Protein AF-A0AAV3QLM7-F1 (afdb_monomer_lite)

Radius of gyration: 19.59 Å; chains: 1; bounding box: 49×40×54 Å

Structure (mmCIF, N/CA/C/O backbone):
data_AF-A0AAV3QLM7-F1
#
_entry.id   AF-A0AAV3QLM7-F1
#
loop_
_atom_site.group_PDB
_atom_site.id
_atom_site.type_symbol
_atom_site.label_atom_id
_atom_site.label_alt_id
_atom_site.label_comp_id
_atom_site.label_asym_id
_atom_site.label_entity_id
_atom_site.label_seq_id
_atom_site.pdbx_PDB_ins_code
_atom_site.Cartn_x
_atom_site.Cartn_y
_atom_site.Cartn_z
_atom_site.occupancy
_atom_site.B_iso_or_equiv
_atom_site.auth_seq_id
_atom_site.auth_comp_id
_atom_site.auth_asym_id
_atom_site.auth_atom_id
_atom_site.pdbx_PDB_model_num
ATOM 1 N N . MET A 1 1 ? -9.668 -1.069 -33.429 1.00 39.56 1 MET A N 1
ATOM 2 C CA . MET A 1 1 ? -8.634 -1.246 -32.386 1.00 39.56 1 MET A CA 1
ATOM 3 C C . MET A 1 1 ? -7.397 -1.783 -33.083 1.00 39.56 1 MET A C 1
ATOM 5 O O . MET A 1 1 ? -7.522 -2.794 -33.752 1.00 39.56 1 MET A O 1
ATOM 9 N N . LYS A 1 2 ? -6.278 -1.048 -33.075 1.00 40.19 2 LYS A N 1
ATOM 10 C CA . LYS A 1 2 ? -5.030 -1.487 -33.723 1.00 40.19 2 LYS A CA 1
ATOM 11 C C . LYS A 1 2 ? -4.307 -2.444 -32.776 1.00 40.19 2 LYS A C 1
ATOM 13 O O . LYS A 1 2 ? -4.057 -2.055 -31.639 1.00 40.19 2 LYS A O 1
ATOM 18 N N . ASP A 1 3 ? -3.976 -3.642 -33.250 1.00 39.59 3 ASP A N 1
ATOM 19 C CA . ASP A 1 3 ? -3.049 -4.547 -32.570 1.00 39.59 3 ASP A CA 1
ATOM 20 C C . ASP A 1 3 ? -1.712 -3.828 -32.363 1.00 39.59 3 ASP A C 1
ATOM 22 O O . ASP A 1 3 ? -1.008 -3.498 -33.317 1.00 39.59 3 ASP A O 1
ATOM 26 N N . LEU A 1 4 ? -1.386 -3.535 -31.106 1.00 49.97 4 LEU A N 1
ATOM 27 C CA . LEU A 1 4 ? -0.177 -2.806 -30.707 1.00 49.97 4 LEU A CA 1
ATOM 28 C C . LEU A 1 4 ? 1.059 -3.714 -30.578 1.00 49.97 4 LEU A C 1
ATOM 30 O O . LEU A 1 4 ? 2.107 -3.259 -30.124 1.00 49.97 4 LEU A O 1
ATOM 34 N N . GLY A 1 5 ? 0.966 -4.976 -31.011 1.00 61.00 5 GLY A N 1
ATOM 35 C CA . GLY A 1 5 ? 2.045 -5.955 -30.881 1.00 61.00 5 GLY A CA 1
ATOM 36 C C . GLY A 1 5 ? 2.430 -6.219 -29.419 1.00 61.00 5 GLY A C 1
ATOM 37 O O . GLY A 1 5 ? 1.715 -5.845 -28.489 1.00 61.00 5 GLY A O 1
ATOM 38 N N . CYS A 1 6 ? 3.570 -6.878 -29.195 1.00 56.59 6 CYS A N 1
ATOM 39 C CA . CYS A 1 6 ? 4.081 -7.101 -27.841 1.00 56.59 6 CYS A CA 1
ATOM 40 C C . CYS A 1 6 ? 4.426 -5.769 -27.155 1.00 56.59 6 CYS A C 1
ATOM 42 O O . CYS A 1 6 ? 5.280 -5.011 -27.626 1.00 56.59 6 CYS A O 1
ATOM 44 N N . LEU A 1 7 ? 3.792 -5.518 -26.004 1.00 57.75 7 LEU A N 1
ATOM 45 C CA . LEU A 1 7 ? 4.010 -4.334 -25.174 1.00 57.75 7 LEU A CA 1
ATOM 46 C C . LEU A 1 7 ? 5.503 -4.190 -24.843 1.00 57.75 7 LEU A C 1
ATOM 48 O O . LEU A 1 7 ? 6.067 -5.000 -24.107 1.00 57.75 7 LEU A O 1
ATOM 52 N N . SER A 1 8 ? 6.130 -3.169 -25.430 1.00 60.34 8 SER A N 1
ATOM 53 C CA . SER A 1 8 ? 7.575 -2.910 -25.326 1.00 60.34 8 SER A CA 1
ATOM 54 C C . SER A 1 8 ? 7.895 -1.702 -24.431 1.00 60.34 8 SER A C 1
ATOM 56 O O . SER A 1 8 ? 9.002 -1.586 -23.904 1.00 60.34 8 SER A O 1
ATOM 58 N N . TYR A 1 9 ? 6.926 -0.798 -24.249 1.00 67.25 9 TYR A N 1
ATOM 59 C CA . TYR A 1 9 ? 7.065 0.445 -23.490 1.00 67.25 9 TYR A CA 1
ATOM 60 C C . TYR A 1 9 ? 5.751 0.789 -22.778 1.00 67.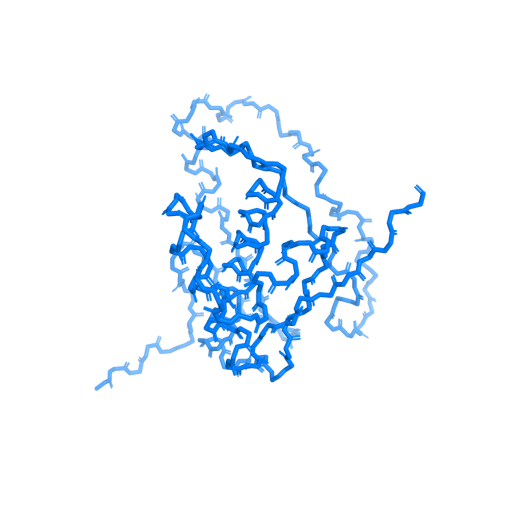25 9 TYR A C 1
ATOM 62 O O . TYR A 1 9 ? 4.707 0.843 -23.424 1.00 67.25 9 TYR A O 1
ATOM 70 N N . PHE A 1 10 ? 5.811 1.065 -21.472 1.00 63.75 10 PHE A N 1
ATOM 71 C CA . PHE A 1 10 ? 4.670 1.547 -20.687 1.00 63.75 10 PHE A CA 1
ATOM 72 C C . PHE A 1 10 ? 5.132 2.535 -19.610 1.00 63.75 10 PHE A C 1
ATOM 74 O O . PHE A 1 10 ? 5.967 2.180 -18.785 1.00 63.75 10 PHE A O 1
ATOM 81 N N . LEU A 1 11 ? 4.619 3.773 -19.614 1.00 65.12 11 LEU A N 1
ATOM 82 C CA . LEU A 1 11 ? 4.966 4.819 -18.628 1.00 65.12 11 LEU A CA 1
ATOM 83 C C . LEU A 1 11 ? 6.489 4.983 -18.402 1.00 65.12 11 LEU A C 1
ATOM 85 O O . LEU A 1 11 ? 6.963 4.966 -17.267 1.00 65.12 11 LEU A O 1
ATOM 89 N N . ASP A 1 12 ? 7.269 5.071 -19.485 1.00 65.69 12 ASP A N 1
ATOM 90 C CA . ASP A 1 12 ? 8.747 5.129 -19.470 1.00 65.69 12 ASP A CA 1
ATOM 91 C C . ASP A 1 12 ? 9.465 3.897 -18.872 1.00 65.69 12 ASP A C 1
ATOM 93 O O . ASP A 1 12 ? 10.691 3.893 -18.705 1.00 65.69 12 ASP A O 1
ATOM 97 N N . ILE A 1 13 ? 8.728 2.816 -18.607 1.00 73.50 13 ILE A N 1
ATOM 98 C CA . ILE A 1 13 ? 9.256 1.489 -18.289 1.00 73.50 13 ILE A CA 1
ATOM 99 C C . ILE A 1 13 ? 9.466 0.736 -19.597 1.00 73.50 13 ILE A C 1
ATOM 101 O O . ILE A 1 13 ? 8.529 0.501 -20.361 1.00 73.50 13 ILE A O 1
ATOM 105 N N . VAL A 1 14 ? 10.713 0.349 -19.853 1.00 78.06 14 VAL A N 1
ATOM 106 C CA . VAL A 1 14 ? 11.064 -0.541 -20.960 1.00 78.06 14 VAL A CA 1
ATOM 107 C C . VAL A 1 14 ? 10.762 -1.968 -20.539 1.00 78.06 14 VAL A C 1
ATOM 109 O O . VAL A 1 14 ? 11.235 -2.410 -19.492 1.00 78.06 14 VAL A O 1
ATOM 112 N N . VAL A 1 15 ? 9.997 -2.679 -21.357 1.00 76.12 15 VAL A N 1
ATOM 113 C CA . VAL A 1 15 ? 9.615 -4.070 -21.124 1.00 76.12 15 VAL A CA 1
ATOM 114 C C . VAL A 1 15 ? 10.365 -4.926 -22.130 1.00 76.12 15 VAL A C 1
ATOM 116 O O . VAL A 1 15 ? 10.098 -4.865 -23.329 1.00 76.12 15 VAL A O 1
ATOM 119 N N . THR A 1 16 ? 11.320 -5.718 -21.658 1.00 78.12 16 THR A N 1
ATOM 120 C CA . THR A 1 16 ? 12.012 -6.705 -22.490 1.00 78.12 16 THR A CA 1
ATOM 121 C C . THR A 1 16 ? 11.520 -8.096 -22.133 1.00 78.12 16 THR A C 1
ATOM 123 O O . THR A 1 16 ? 11.645 -8.542 -20.992 1.00 78.12 16 THR A O 1
ATOM 126 N N . HIS A 1 17 ? 10.953 -8.774 -23.124 1.00 71.69 17 HIS A N 1
ATOM 127 C CA . HIS A 1 17 ? 10.475 -10.145 -23.004 1.00 71.69 17 HIS A CA 1
ATOM 128 C C . HIS A 1 17 ? 11.664 -11.103 -23.111 1.00 71.69 17 HIS A C 1
ATOM 130 O O . HIS A 1 17 ? 12.433 -11.037 -24.069 1.00 71.69 17 HIS A O 1
ATOM 136 N N . HIS A 1 18 ? 11.822 -11.985 -22.129 1.00 78.38 18 HIS A N 1
ATOM 137 C CA . HIS A 1 18 ? 12.787 -13.081 -22.139 1.00 78.38 18 HIS A CA 1
ATOM 138 C C . HIS A 1 18 ? 12.046 -14.418 -22.065 1.00 78.38 18 HIS A C 1
ATOM 140 O O . HIS A 1 18 ? 10.926 -14.491 -21.566 1.00 78.38 18 HIS A O 1
ATOM 146 N N . ALA A 1 19 ? 12.694 -15.500 -22.505 1.00 71.44 19 ALA A N 1
ATOM 147 C CA . ALA A 1 19 ? 12.106 -16.844 -22.511 1.00 71.44 19 ALA A CA 1
ATOM 148 C C . ALA A 1 19 ? 11.614 -17.329 -21.126 1.00 71.44 19 ALA A C 1
ATOM 150 O O . ALA A 1 19 ? 10.806 -18.248 -21.062 1.00 71.44 19 ALA A O 1
ATOM 151 N N . GLY A 1 20 ? 12.083 -16.714 -20.030 1.00 69.88 20 GLY A N 1
ATOM 152 C CA . GLY A 1 20 ? 11.686 -17.027 -18.652 1.00 69.88 20 GLY A CA 1
ATOM 153 C C . GLY A 1 20 ? 10.911 -15.925 -17.918 1.00 69.88 20 GLY A C 1
ATOM 154 O O . GLY A 1 20 ? 10.719 -16.050 -16.713 1.00 69.88 20 GLY A O 1
ATOM 155 N N . GLY A 1 21 ? 10.501 -14.836 -18.583 1.00 69.56 21 GLY A N 1
ATOM 156 C CA . GLY A 1 21 ? 9.725 -13.772 -17.937 1.00 69.56 21 GLY A CA 1
ATOM 157 C C . GLY A 1 21 ? 9.915 -12.376 -18.530 1.00 69.56 21 GLY A C 1
ATOM 158 O O . GLY A 1 21 ? 10.528 -12.186 -19.580 1.00 69.56 21 GLY A O 1
ATOM 159 N N . LEU A 1 22 ? 9.380 -11.379 -17.829 1.00 72.81 22 LEU A N 1
ATOM 160 C CA . LEU A 1 22 ? 9.433 -9.970 -18.216 1.00 72.81 22 LEU A CA 1
ATOM 161 C C . LEU A 1 22 ? 10.529 -9.255 -17.429 1.00 72.81 22 LEU A C 1
ATOM 163 O O . LEU A 1 22 ? 10.525 -9.265 -16.199 1.00 72.81 22 LEU A O 1
ATOM 167 N N . PHE A 1 23 ? 11.444 -8.588 -18.128 1.00 76.56 23 PHE A N 1
ATOM 168 C CA . PHE A 1 23 ? 12.393 -7.672 -17.507 1.00 76.56 23 PHE A CA 1
ATOM 169 C C . PHE A 1 23 ? 11.918 -6.233 -17.706 1.00 76.56 23 PHE A C 1
ATOM 171 O O . PHE A 1 23 ? 11.791 -5.746 -18.830 1.00 76.56 23 PHE A O 1
ATOM 178 N N . LEU A 1 24 ? 11.628 -5.563 -16.592 1.00 75.62 24 LEU A N 1
ATOM 179 C CA . LEU A 1 24 ? 11.135 -4.190 -16.550 1.00 75.62 24 LEU A CA 1
ATOM 180 C C . LEU A 1 24 ? 12.284 -3.249 -16.184 1.00 75.62 24 LEU A C 1
ATOM 182 O O . LEU A 1 24 ? 12.936 -3.425 -15.156 1.00 75.62 24 LEU A O 1
ATOM 186 N N . SER A 1 25 ? 12.537 -2.228 -17.004 1.00 76.44 25 SER A N 1
ATOM 187 C CA . SER A 1 25 ? 13.652 -1.304 -16.802 1.00 76.44 25 SER A CA 1
ATOM 188 C C . SER A 1 25 ? 13.253 0.157 -16.974 1.00 76.44 25 SER A C 1
ATOM 190 O O . SER A 1 25 ? 12.914 0.602 -18.066 1.00 76.44 25 SER A O 1
ATOM 192 N N . GLN A 1 26 ? 13.414 0.950 -15.914 1.00 77.19 26 GLN A N 1
ATOM 193 C CA . GLN A 1 26 ? 13.337 2.418 -15.959 1.00 77.19 26 GLN A CA 1
ATOM 194 C C . GLN A 1 26 ? 14.716 3.074 -16.140 1.00 77.19 26 GLN A C 1
ATOM 196 O O . GLN A 1 26 ? 14.933 4.226 -15.763 1.00 77.19 26 GLN A O 1
ATOM 201 N N . ARG A 1 27 ? 15.693 2.364 -16.725 1.00 76.56 27 ARG A N 1
ATOM 202 C CA . ARG A 1 27 ? 17.074 2.866 -16.863 1.00 76.56 27 ARG A CA 1
ATOM 203 C C . ARG A 1 27 ? 17.154 4.227 -17.564 1.00 76.56 27 ARG A C 1
ATOM 205 O O . ARG A 1 27 ? 18.023 5.028 -17.227 1.00 76.56 27 ARG A O 1
ATOM 212 N N . LYS A 1 28 ? 16.272 4.493 -18.533 1.00 74.31 28 LYS A N 1
ATOM 213 C CA . LYS A 1 28 ? 16.201 5.785 -19.237 1.00 74.31 28 LYS A CA 1
ATOM 214 C C . LYS A 1 28 ? 15.760 6.918 -18.302 1.00 74.31 28 LYS A C 1
ATOM 216 O O . LYS A 1 28 ? 16.413 7.956 -18.288 1.00 74.31 28 LYS A O 1
ATOM 221 N N . TYR A 1 29 ? 14.736 6.687 -17.481 1.00 75.06 29 TYR A N 1
ATOM 222 C CA . TYR A 1 29 ? 14.265 7.639 -16.472 1.00 75.06 29 TYR A CA 1
ATOM 223 C C . TYR A 1 29 ? 15.321 7.906 -15.387 1.00 75.06 29 TYR A C 1
ATOM 225 O O . TYR A 1 29 ? 15.627 9.053 -15.077 1.00 75.06 29 TYR A O 1
ATOM 233 N N . ALA A 1 30 ? 15.975 6.860 -14.872 1.00 76.62 30 ALA A N 1
ATOM 234 C CA . ALA A 1 30 ? 17.062 7.032 -13.906 1.00 76.62 30 ALA A CA 1
ATOM 235 C C . ALA A 1 30 ? 18.213 7.882 -14.480 1.00 76.62 30 ALA A C 1
ATOM 237 O O . ALA A 1 30 ? 18.718 8.788 -13.818 1.00 76.62 30 ALA A O 1
ATOM 238 N N . LYS A 1 31 ? 18.593 7.645 -15.744 1.00 76.69 31 LYS A N 1
ATOM 239 C CA . LYS A 1 31 ? 19.596 8.464 -16.439 1.00 76.69 31 LYS A CA 1
ATOM 240 C C . LYS A 1 31 ? 19.144 9.912 -16.631 1.00 76.69 31 LYS A C 1
ATOM 242 O O . LYS A 1 31 ? 19.960 10.809 -16.446 1.00 76.69 31 LYS A O 1
ATOM 247 N N . SER A 1 32 ? 17.884 10.159 -16.994 1.00 76.94 32 SER A N 1
ATOM 248 C CA . SER A 1 32 ? 17.393 11.527 -17.204 1.00 76.94 32 SER A CA 1
ATOM 249 C C . SER A 1 32 ? 17.369 12.336 -15.906 1.00 76.94 32 SER A C 1
ATOM 251 O O . SER A 1 32 ? 17.702 13.518 -15.935 1.00 76.94 32 SER A O 1
ATOM 253 N N . ILE A 1 33 ? 17.083 11.703 -14.761 1.00 77.62 33 ILE A N 1
ATOM 254 C CA . ILE A 1 33 ? 17.229 12.332 -13.439 1.00 77.62 33 ILE A CA 1
ATOM 255 C C . ILE A 1 33 ? 18.688 12.712 -13.184 1.00 77.62 33 ILE A C 1
ATOM 257 O O . ILE A 1 33 ? 18.964 13.859 -12.848 1.00 77.62 33 ILE A O 1
ATOM 261 N N . ILE A 1 34 ? 19.625 11.779 -13.375 1.00 79.44 34 ILE A N 1
ATOM 262 C CA . ILE A 1 34 ? 21.057 12.027 -13.141 1.00 79.44 34 ILE A CA 1
ATOM 263 C C . ILE A 1 34 ? 21.560 13.187 -14.012 1.00 79.44 34 ILE A C 1
ATOM 265 O O . ILE A 1 34 ? 22.276 14.059 -13.523 1.00 79.44 34 ILE A O 1
ATOM 269 N N . ILE A 1 35 ? 21.139 13.237 -15.281 1.00 81.81 35 ILE A N 1
ATOM 270 C CA . ILE A 1 35 ? 21.453 14.338 -16.201 1.00 81.81 35 ILE A CA 1
ATOM 271 C C . ILE A 1 35 ? 20.854 15.654 -15.702 1.00 81.81 35 ILE A C 1
ATOM 273 O O . ILE A 1 35 ? 21.558 16.657 -15.626 1.00 81.81 35 ILE A O 1
ATOM 277 N N . ARG A 1 36 ? 19.575 15.654 -15.317 1.00 76.94 36 ARG A N 1
ATOM 278 C CA . ARG A 1 36 ? 18.862 16.856 -14.868 1.00 76.94 36 ARG A CA 1
ATOM 279 C C . ARG A 1 36 ? 19.432 17.442 -13.575 1.00 76.94 36 ARG A C 1
ATOM 281 O O . ARG A 1 36 ? 19.374 18.652 -13.391 1.00 76.94 36 ARG A O 1
ATOM 288 N N . VAL A 1 37 ? 19.972 16.604 -12.696 1.00 80.44 37 VAL A N 1
ATOM 289 C CA . VAL A 1 37 ? 20.599 17.028 -11.433 1.00 80.44 37 VAL A CA 1
ATOM 290 C C . VAL A 1 37 ? 22.101 17.321 -11.620 1.00 80.44 37 VAL A C 1
ATOM 292 O O . VAL A 1 37 ? 22.788 17.673 -10.671 1.00 80.44 37 VAL A O 1
ATOM 295 N N . GLY A 1 38 ? 22.638 17.216 -12.845 1.00 78.88 38 GLY A N 1
ATOM 296 C CA . GLY A 1 38 ? 24.047 17.507 -13.132 1.00 78.88 38 GLY A CA 1
ATOM 297 C C . GLY A 1 38 ? 25.026 16.488 -12.538 1.00 78.88 38 GLY A C 1
ATOM 298 O O . GLY A 1 38 ? 26.210 16.773 -12.405 1.00 78.88 38 GLY A O 1
ATOM 299 N N . MET A 1 39 ? 24.550 15.288 -12.193 1.00 74.12 39 MET A N 1
ATOM 300 C CA . MET A 1 39 ? 25.314 14.244 -11.495 1.00 74.12 39 MET A CA 1
ATOM 301 C C . MET A 1 39 ? 25.913 13.193 -12.445 1.00 74.12 39 MET A C 1
ATOM 303 O O . MET A 1 39 ? 26.210 12.070 -12.044 1.00 74.12 39 MET A O 1
ATOM 307 N N . VAL A 1 40 ? 26.079 13.527 -13.728 1.00 76.00 40 VAL A N 1
ATOM 308 C CA . VAL A 1 40 ? 26.553 12.591 -14.771 1.00 76.00 40 VAL A CA 1
ATOM 309 C C . VAL A 1 40 ? 28.003 12.149 -14.539 1.00 76.00 40 VAL A C 1
ATOM 311 O O . VAL A 1 40 ? 28.378 11.049 -14.934 1.00 76.00 40 VAL A O 1
ATOM 314 N N . SER A 1 41 ? 28.803 12.989 -13.880 1.00 72.81 41 SER A N 1
ATOM 315 C CA . SER A 1 41 ? 30.201 12.728 -13.517 1.00 72.81 41 SER A CA 1
ATOM 316 C C . SER A 1 41 ? 30.372 12.079 -12.139 1.00 72.81 41 SER A C 1
ATOM 318 O O . SER A 1 41 ? 31.500 11.819 -11.723 1.00 72.81 41 SER A O 1
ATOM 320 N N . CYS A 1 42 ? 29.282 11.825 -11.407 1.00 63.53 42 CYS A N 1
ATOM 321 C CA . CYS A 1 42 ? 29.365 11.188 -10.100 1.00 63.53 42 CYS A CA 1
ATOM 322 C C . CYS A 1 42 ? 29.713 9.702 -10.254 1.00 63.53 42 CYS A C 1
ATOM 324 O O . CYS A 1 42 ? 29.097 8.986 -11.045 1.00 63.53 42 CYS A O 1
ATOM 326 N N . ASN A 1 43 ? 30.669 9.220 -9.455 1.00 61.97 43 ASN A N 1
ATOM 327 C CA . ASN A 1 43 ? 30.989 7.797 -9.387 1.00 61.97 43 ASN A CA 1
ATOM 328 C C . ASN A 1 43 ? 29.733 6.998 -9.021 1.00 61.97 43 ASN A C 1
ATOM 330 O O . ASN A 1 43 ? 29.033 7.324 -8.059 1.00 61.97 43 ASN A O 1
ATOM 334 N N . SER A 1 44 ? 29.449 5.944 -9.785 1.00 56.38 44 SER A N 1
ATOM 335 C CA . SER A 1 44 ? 28.333 5.043 -9.515 1.00 56.38 44 SER A CA 1
ATOM 336 C C . SER A 1 44 ? 28.536 4.366 -8.161 1.00 56.38 44 SER A C 1
ATOM 338 O O . SER A 1 44 ? 29.343 3.447 -8.036 1.00 56.38 44 SER A O 1
ATOM 340 N N . SER A 1 45 ? 27.810 4.820 -7.143 1.00 56.06 45 SER A N 1
ATOM 341 C CA . SER A 1 45 ? 27.723 4.113 -5.871 1.00 56.06 45 SER A CA 1
ATOM 342 C C . SER A 1 45 ? 26.738 2.962 -6.029 1.00 56.06 45 SER A C 1
ATOM 344 O O . SER A 1 45 ? 25.643 3.145 -6.566 1.00 56.06 45 SER A O 1
ATOM 346 N N . SER A 1 46 ? 27.121 1.769 -5.575 1.00 48.97 46 SER A N 1
ATOM 347 C CA . SER A 1 46 ? 26.168 0.674 -5.422 1.00 48.97 46 SER A CA 1
ATOM 348 C C . SER A 1 46 ? 25.208 1.072 -4.306 1.00 48.97 46 SER A C 1
ATOM 350 O O . SER A 1 46 ? 25.483 0.846 -3.131 1.00 48.97 46 SER A O 1
ATOM 352 N N . THR A 1 47 ? 24.096 1.719 -4.656 1.00 49.28 47 THR A N 1
ATOM 353 C CA . THR A 1 47 ? 22.954 1.812 -3.745 1.00 49.28 47 THR A CA 1
ATOM 354 C C . THR A 1 47 ? 22.634 0.389 -3.303 1.00 49.28 47 THR A C 1
ATOM 356 O O . THR A 1 47 ? 22.582 -0.477 -4.183 1.00 49.28 47 THR A O 1
ATOM 359 N N . PRO A 1 48 ? 22.434 0.111 -2.004 1.00 44.28 48 PRO A N 1
ATOM 360 C CA . PRO A 1 48 ? 22.066 -1.217 -1.563 1.00 44.28 48 PRO A CA 1
ATOM 361 C C . PRO A 1 48 ? 20.627 -1.424 -2.028 1.00 44.28 48 PRO A C 1
ATOM 363 O O . PRO A 1 48 ? 19.676 -1.105 -1.342 1.00 44.28 48 PRO A O 1
ATOM 366 N N . ILE A 1 49 ? 20.450 -1.848 -3.264 1.00 44.38 49 ILE A N 1
ATOM 367 C CA . ILE A 1 49 ? 19.518 -2.913 -3.548 1.00 44.38 49 ILE A CA 1
ATOM 368 C C . ILE A 1 49 ? 20.450 -4.093 -3.761 1.00 44.38 49 ILE A C 1
ATOM 370 O O . ILE A 1 49 ? 21.440 -3.967 -4.485 1.00 44.38 49 ILE A O 1
ATOM 374 N N . ASP A 1 50 ? 20.245 -5.176 -3.026 1.00 39.19 50 ASP A N 1
ATOM 375 C CA . ASP A 1 50 ? 21.154 -6.310 -3.079 1.00 39.19 50 ASP A CA 1
ATOM 376 C C . ASP A 1 50 ? 21.010 -7.020 -4.436 1.00 39.19 50 ASP A C 1
ATOM 378 O O . ASP A 1 50 ? 20.257 -7.974 -4.607 1.00 39.19 50 ASP A O 1
ATOM 382 N N . THR A 1 51 ? 21.711 -6.514 -5.451 1.00 47.16 51 THR A N 1
ATOM 383 C CA . THR A 1 51 ? 21.890 -7.160 -6.756 1.00 47.16 51 THR A CA 1
ATOM 384 C C . THR A 1 51 ? 22.887 -8.317 -6.680 1.00 47.16 51 THR A C 1
ATOM 386 O O . THR A 1 51 ? 23.158 -8.945 -7.702 1.00 47.16 51 THR A O 1
ATOM 389 N N . LYS A 1 52 ? 23.432 -8.622 -5.489 1.00 41.62 52 LYS A N 1
ATOM 390 C CA . LYS A 1 52 ? 24.301 -9.776 -5.231 1.00 41.62 52 LYS A CA 1
ATOM 391 C C . LYS A 1 52 ? 23.555 -10.965 -4.623 1.00 41.62 52 LYS A C 1
ATOM 393 O O . LYS A 1 52 ? 24.208 -11.862 -4.083 1.00 41.62 52 LYS A O 1
ATOM 398 N N . SER A 1 53 ? 22.235 -11.080 -4.802 1.00 40.12 53 SER A N 1
ATOM 399 C CA . SER A 1 53 ? 21.689 -12.437 -4.893 1.00 40.12 53 SER A CA 1
ATOM 400 C C . SER A 1 53 ? 22.380 -13.087 -6.093 1.00 40.12 53 SER A C 1
ATOM 402 O O . SER A 1 53 ? 22.208 -12.675 -7.239 1.00 40.12 53 SER A O 1
ATOM 404 N N . ARG A 1 54 ? 23.315 -14.004 -5.817 1.00 34.56 54 ARG A N 1
ATOM 405 C CA . ARG A 1 54 ? 24.037 -14.745 -6.851 1.00 34.56 54 ARG A CA 1
ATOM 406 C C . ARG A 1 54 ? 22.975 -15.330 -7.773 1.00 34.56 54 ARG A C 1
ATOM 408 O O . ARG A 1 54 ? 22.238 -16.218 -7.354 1.00 34.56 54 ARG A O 1
ATOM 415 N N . LEU A 1 55 ? 22.909 -14.824 -9.003 1.00 41.12 55 LEU A N 1
ATOM 416 C CA . LEU A 1 55 ? 22.238 -15.475 -10.117 1.00 41.12 55 LEU A CA 1
ATOM 417 C C . LEU A 1 55 ? 22.932 -16.827 -10.287 1.00 41.12 55 LEU A C 1
ATOM 419 O O . LEU A 1 55 ? 23.922 -16.952 -11.004 1.00 41.12 55 LEU A O 1
ATOM 423 N N . SER A 1 56 ? 22.478 -17.829 -9.536 1.00 32.66 56 SER A N 1
ATOM 424 C CA . SER A 1 56 ? 22.795 -19.209 -9.841 1.00 32.66 56 SER A CA 1
ATOM 425 C C . SER A 1 56 ? 22.111 -19.458 -11.174 1.00 32.66 56 SER A C 1
ATOM 427 O O . SER A 1 56 ? 20.889 -19.360 -11.289 1.00 32.66 56 SER A O 1
ATOM 429 N N . SER A 1 57 ? 22.920 -19.705 -12.194 1.00 39.47 57 SER A N 1
ATOM 430 C CA . SER A 1 57 ? 22.504 -20.226 -13.483 1.00 39.47 57 SER A CA 1
ATOM 431 C C . SER A 1 57 ? 21.944 -21.634 -13.278 1.00 39.47 57 SER A C 1
ATOM 433 O O . SER A 1 57 ? 22.613 -22.632 -13.529 1.00 39.47 57 SER A O 1
ATOM 435 N N . SER A 1 58 ? 20.736 -21.724 -12.749 1.00 34.19 58 SER A N 1
ATOM 436 C CA . SER A 1 58 ? 19.906 -22.907 -12.856 1.00 34.19 58 SER A CA 1
ATOM 437 C C . SER A 1 5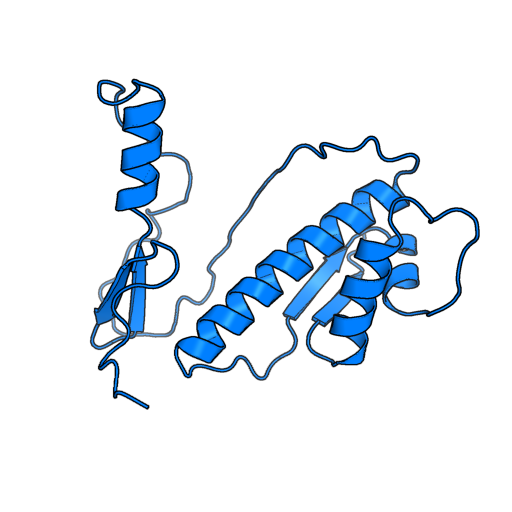8 ? 18.459 -22.446 -12.934 1.00 34.19 58 SER A C 1
ATOM 439 O O . SER A 1 58 ? 18.001 -21.578 -12.198 1.00 34.19 58 SER A O 1
ATOM 441 N N . ILE A 1 59 ? 17.796 -22.967 -13.954 1.00 46.50 59 ILE A N 1
ATOM 442 C CA . ILE A 1 59 ? 16.396 -22.769 -14.294 1.00 46.50 59 ILE A CA 1
ATOM 443 C C . ILE A 1 59 ? 15.540 -23.131 -13.069 1.00 46.50 59 ILE A C 1
ATOM 445 O O . ILE A 1 59 ? 15.549 -24.286 -12.652 1.00 46.50 59 ILE A O 1
ATOM 449 N N . GLY A 1 60 ? 14.806 -22.173 -12.495 1.00 34.50 60 GLY A N 1
ATOM 450 C CA . GLY A 1 60 ? 13.878 -22.454 -11.395 1.00 34.50 60 GLY A CA 1
ATOM 451 C C . GLY A 1 60 ? 13.220 -21.206 -10.800 1.00 34.50 60 GLY A C 1
ATOM 452 O O . GLY A 1 60 ? 13.932 -20.310 -10.370 1.00 34.50 60 GLY A O 1
ATOM 453 N N . SER A 1 61 ? 11.878 -21.206 -10.816 1.00 35.78 61 SER A N 1
ATOM 454 C CA . SER A 1 61 ? 10.895 -20.346 -10.116 1.00 35.78 61 SER A CA 1
ATOM 455 C C . SER A 1 61 ? 10.996 -18.804 -10.231 1.00 35.78 61 SER A C 1
ATOM 457 O O . SER A 1 61 ? 12.076 -18.217 -10.248 1.00 35.78 61 SER A O 1
ATOM 459 N N . PRO A 1 62 ? 9.851 -18.087 -10.300 1.00 40.44 62 PRO A N 1
ATOM 460 C CA . PRO A 1 62 ? 9.844 -16.632 -10.226 1.00 40.44 62 PRO A CA 1
ATOM 461 C C . PRO A 1 62 ? 10.282 -16.204 -8.821 1.00 40.44 62 PRO A C 1
ATOM 463 O O . PRO A 1 62 ? 9.483 -16.233 -7.897 1.00 40.44 62 PRO A O 1
ATOM 466 N N . CYS A 1 63 ? 11.560 -15.833 -8.691 1.00 39.69 63 CYS A N 1
ATOM 467 C CA . CYS A 1 63 ? 12.196 -15.137 -7.568 1.00 39.69 63 CYS A CA 1
ATOM 468 C C . CYS A 1 63 ? 11.509 -15.347 -6.206 1.00 39.69 63 CYS A C 1
ATOM 470 O O . CYS A 1 63 ? 10.757 -14.482 -5.755 1.00 39.69 63 CYS A O 1
ATOM 472 N N . ASP A 1 64 ? 11.823 -16.447 -5.521 1.00 42.41 64 ASP A N 1
ATOM 473 C CA . ASP A 1 64 ? 11.138 -16.856 -4.288 1.00 42.41 64 ASP A CA 1
ATOM 474 C C . ASP A 1 64 ? 11.245 -15.881 -3.096 1.00 42.41 64 ASP A C 1
ATOM 476 O O . ASP A 1 64 ? 10.628 -16.159 -2.080 1.00 42.41 64 ASP A O 1
ATOM 480 N N . ASN A 1 65 ? 11.954 -14.740 -3.172 1.00 42.38 65 ASN A N 1
ATOM 481 C CA . ASN A 1 65 ? 11.998 -13.725 -2.100 1.00 42.38 65 ASN A CA 1
ATOM 482 C C . ASN A 1 65 ? 12.442 -12.322 -2.584 1.00 42.38 65 ASN A C 1
ATOM 484 O O . ASN A 1 65 ? 13.478 -11.805 -2.158 1.00 42.38 65 ASN A O 1
ATOM 488 N N . LEU A 1 66 ? 11.678 -11.659 -3.464 1.00 50.47 66 LEU A N 1
ATOM 489 C CA . LEU A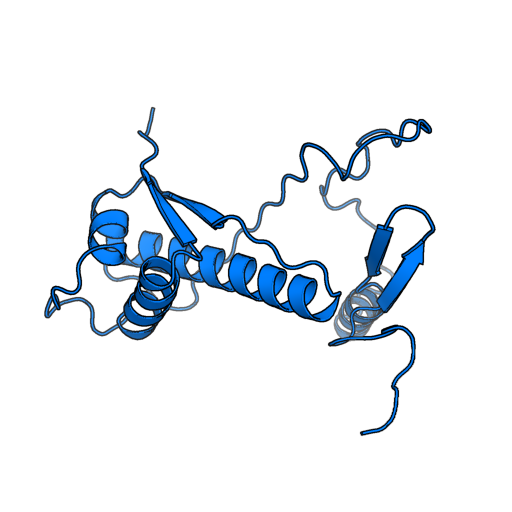 1 66 ? 11.940 -10.242 -3.770 1.00 50.47 66 LEU A CA 1
ATOM 490 C C . LEU A 1 66 ? 11.523 -9.347 -2.589 1.00 50.47 66 LEU A C 1
ATOM 492 O O . LEU A 1 66 ? 10.360 -8.969 -2.452 1.00 50.47 66 LEU A O 1
ATOM 496 N N . ILE A 1 67 ? 12.489 -8.980 -1.746 1.00 53.50 67 ILE A N 1
ATOM 497 C CA . ILE A 1 67 ? 12.293 -8.026 -0.650 1.00 53.50 67 ILE A CA 1
ATOM 498 C C . ILE A 1 67 ? 12.587 -6.617 -1.175 1.00 53.50 67 ILE A C 1
ATOM 500 O O . ILE A 1 67 ? 13.728 -6.283 -1.487 1.00 53.50 67 ILE A O 1
ATOM 504 N N . SER A 1 68 ? 11.557 -5.771 -1.256 1.00 67.31 68 SER A N 1
ATOM 505 C CA . SER A 1 68 ? 11.708 -4.343 -1.559 1.00 67.31 68 SER A CA 1
ATOM 506 C C . SER A 1 68 ? 11.397 -3.501 -0.327 1.00 67.31 68 SER A C 1
ATOM 508 O O . SER A 1 68 ? 10.371 -3.724 0.318 1.00 67.31 68 SER A O 1
ATOM 510 N N . TRP A 1 69 ? 12.221 -2.495 -0.039 1.00 68.44 69 TRP A N 1
ATOM 511 C CA . TRP A 1 69 ? 11.953 -1.508 1.004 1.00 68.44 69 TRP A CA 1
ATOM 512 C C . TRP A 1 69 ? 11.852 -0.105 0.413 1.00 68.44 69 TRP A C 1
ATOM 514 O O . TRP A 1 69 ? 12.488 0.232 -0.584 1.00 68.44 69 TRP A O 1
ATOM 524 N N . SER A 1 70 ? 11.044 0.746 1.041 1.00 69.56 70 SER A N 1
ATOM 525 C CA . SER A 1 70 ? 11.014 2.169 0.719 1.00 69.56 70 SER A CA 1
ATOM 526 C C . SER A 1 70 ? 10.697 2.975 1.963 1.00 69.56 70 SER A C 1
ATOM 528 O O . SER A 1 70 ? 9.737 2.650 2.658 1.00 69.56 70 SER A O 1
ATOM 530 N N . SER A 1 71 ? 11.443 4.052 2.186 1.00 69.12 71 SER A N 1
ATOM 531 C CA . SER A 1 71 ? 11.127 5.060 3.195 1.00 69.12 71 SER A CA 1
ATOM 532 C C . SER A 1 71 ? 10.766 6.363 2.490 1.00 69.12 71 SER A C 1
ATOM 534 O O . SER A 1 71 ? 11.425 6.757 1.527 1.00 69.12 71 SER A O 1
ATOM 536 N N . LYS A 1 72 ? 9.682 7.009 2.921 1.00 68.75 72 LYS A N 1
ATOM 537 C CA . LYS A 1 72 ? 9.226 8.287 2.369 1.00 68.75 72 LYS A CA 1
ATOM 538 C C . LYS A 1 72 ? 8.832 9.199 3.519 1.00 68.75 72 LYS A C 1
ATOM 540 O O . LYS A 1 72 ? 7.971 8.837 4.315 1.00 68.75 72 LYS A O 1
ATOM 545 N N . HIS A 1 73 ? 9.424 10.389 3.563 1.00 66.62 73 HIS A N 1
ATOM 546 C CA . HIS A 1 73 ? 8.999 11.432 4.489 1.00 66.62 73 HIS A CA 1
ATOM 547 C C . HIS A 1 73 ? 7.567 11.861 4.143 1.00 66.62 73 HIS A C 1
ATOM 549 O O . HIS A 1 73 ? 7.272 12.192 2.989 1.00 66.62 73 HIS A O 1
ATOM 555 N N . GLN A 1 74 ? 6.661 11.825 5.119 1.00 65.75 74 GLN A N 1
ATOM 556 C CA . GLN A 1 74 ? 5.287 12.279 4.918 1.00 65.75 74 GLN A CA 1
ATOM 557 C C . GLN A 1 74 ? 5.299 13.801 4.706 1.00 65.75 74 GLN A C 1
ATOM 559 O O . GLN A 1 74 ? 5.832 14.545 5.523 1.00 65.75 74 GLN A O 1
ATOM 564 N N . GLY A 1 75 ? 4.765 14.271 3.573 1.00 60.81 75 GLY A N 1
ATOM 565 C CA . GLY A 1 75 ? 4.715 15.706 3.245 1.00 60.81 75 GLY A CA 1
ATOM 566 C C . GLY A 1 75 ? 3.619 16.469 3.997 1.00 60.81 75 GLY A C 1
ATOM 567 O O . GLY A 1 75 ? 3.630 17.694 4.030 1.00 60.81 75 GLY A O 1
ATOM 568 N N . THR A 1 76 ? 2.681 15.746 4.608 1.00 69.06 76 THR A N 1
ATOM 569 C CA . THR A 1 76 ? 1.583 16.295 5.405 1.00 69.06 76 THR A CA 1
ATOM 570 C C . THR A 1 76 ? 1.804 15.918 6.865 1.00 69.06 76 THR A C 1
ATOM 572 O O . THR A 1 76 ? 2.084 14.758 7.162 1.00 69.06 76 THR A O 1
ATOM 575 N N . LEU A 1 77 ? 1.684 16.893 7.769 1.00 72.56 77 LEU A N 1
ATOM 576 C CA . LEU A 1 77 ? 1.820 16.671 9.208 1.00 72.56 77 LEU A CA 1
ATOM 577 C C . LEU A 1 77 ? 0.672 15.790 9.718 1.00 72.56 77 LEU A C 1
ATOM 579 O O . LEU A 1 77 ? -0.490 16.197 9.691 1.00 72.56 77 LEU A O 1
ATOM 583 N N . SER A 1 78 ? 1.008 14.595 10.197 1.00 75.38 78 SER A N 1
ATOM 584 C CA . SER A 1 78 ? 0.067 13.692 10.862 1.00 75.38 78 SER A CA 1
ATOM 585 C C . SER A 1 78 ? -0.261 14.216 12.261 1.00 75.38 78 SER A C 1
ATOM 587 O O . SER A 1 78 ? 0.638 14.554 13.030 1.00 75.38 78 SER A O 1
ATOM 589 N N . ARG A 1 79 ? -1.549 14.281 12.617 1.00 78.62 79 ARG A N 1
ATOM 590 C CA . ARG A 1 79 ? -2.009 14.811 13.917 1.00 78.62 79 ARG A CA 1
ATOM 591 C C . ARG A 1 79 ? -2.133 13.728 14.990 1.00 78.62 79 ARG A C 1
ATOM 593 O O . ARG A 1 79 ? -2.432 14.033 16.140 1.00 78.62 79 ARG A O 1
ATOM 600 N N . SER A 1 80 ? -1.926 12.465 14.617 1.00 81.75 80 SER A N 1
ATOM 601 C CA . SER A 1 80 ? -1.881 11.313 15.519 1.00 81.75 80 SER A CA 1
ATOM 602 C C . SER A 1 80 ? -0.975 10.213 14.956 1.00 81.75 80 SER A C 1
ATOM 604 O O . SER A 1 80 ? -0.761 10.143 13.745 1.00 81.75 80 SER A O 1
ATOM 606 N N . SER A 1 81 ? -0.488 9.321 15.823 1.00 83.25 81 SER A N 1
ATOM 607 C CA . SER A 1 81 ? 0.255 8.122 15.399 1.00 83.25 81 SER A CA 1
ATOM 608 C C . SER A 1 81 ? -0.595 7.217 14.496 1.00 83.25 81 SER A C 1
ATOM 610 O O . SER A 1 81 ? -0.111 6.754 13.471 1.00 83.25 81 SER A O 1
ATOM 612 N N . VAL A 1 82 ? -1.889 7.048 14.800 1.00 84.94 82 VAL A N 1
ATOM 613 C CA . VAL A 1 82 ? -2.813 6.248 13.971 1.00 84.94 82 VAL A CA 1
ATOM 614 C C . VAL A 1 82 ? -2.909 6.788 12.547 1.00 84.94 82 VAL A C 1
ATOM 616 O O . VAL A 1 82 ? -2.899 6.017 11.594 1.00 84.94 82 VAL A O 1
ATOM 619 N N . GLU A 1 83 ? -2.980 8.108 12.389 1.00 84.44 83 GLU A N 1
ATOM 620 C CA . GLU A 1 83 ? -2.992 8.749 11.074 1.00 84.44 83 GLU A CA 1
ATOM 621 C C . GLU A 1 83 ? -1.681 8.522 10.313 1.00 84.44 83 GLU A C 1
ATOM 623 O O . GLU A 1 83 ? -1.723 8.179 9.131 1.00 84.44 83 GLU A O 1
ATOM 628 N N . ALA A 1 84 ? -0.532 8.674 10.976 1.00 85.44 84 ALA A N 1
ATOM 629 C CA . ALA A 1 84 ? 0.767 8.452 10.346 1.00 85.44 84 ALA A CA 1
ATOM 630 C C . ALA A 1 84 ? 0.906 7.007 9.841 1.00 85.44 84 ALA A C 1
ATOM 632 O O . ALA A 1 84 ? 1.280 6.798 8.684 1.00 85.44 84 ALA A O 1
ATOM 633 N N . GLU A 1 85 ? 0.533 6.031 10.669 1.00 87.88 85 GLU A N 1
ATOM 634 C CA . GLU A 1 85 ? 0.551 4.610 10.311 1.00 87.88 85 GLU A CA 1
ATOM 635 C C . GLU A 1 85 ? -0.422 4.302 9.171 1.00 87.88 85 GLU A C 1
ATOM 637 O O . GLU A 1 85 ? -0.072 3.632 8.197 1.00 87.88 85 GLU A O 1
ATOM 642 N N . TYR A 1 86 ? -1.635 4.859 9.222 1.00 88.62 86 TYR A N 1
ATOM 643 C CA . TYR A 1 86 ? -2.635 4.629 8.183 1.00 88.62 86 TYR A CA 1
ATOM 644 C C . TYR A 1 86 ? -2.214 5.203 6.826 1.00 88.62 86 TYR A C 1
ATOM 646 O O . TYR A 1 86 ? -2.402 4.558 5.795 1.00 88.62 86 TYR A O 1
ATOM 654 N N . ARG A 1 87 ? -1.584 6.384 6.802 1.00 87.25 87 ARG A N 1
ATOM 655 C CA . ARG A 1 87 ? -0.976 6.939 5.579 1.00 87.25 87 ARG A CA 1
ATOM 656 C C . ARG A 1 87 ? 0.122 6.021 5.033 1.00 87.25 87 ARG A C 1
ATOM 658 O O . ARG A 1 87 ? 0.258 5.875 3.817 1.00 87.25 87 ARG A O 1
ATOM 665 N N . GLY A 1 88 ? 0.885 5.378 5.919 1.00 88.12 88 GLY A N 1
ATOM 666 C CA . GLY A 1 88 ? 1.829 4.318 5.565 1.00 88.12 88 GLY A CA 1
ATOM 667 C C . GLY A 1 88 ? 1.140 3.151 4.854 1.00 88.12 88 GLY A C 1
ATOM 668 O O . GLY A 1 88 ? 1.524 2.800 3.735 1.00 88.12 88 GLY A O 1
ATOM 669 N N . VAL A 1 89 ? 0.068 2.616 5.449 1.00 89.75 89 VAL A N 1
ATOM 670 C CA . VAL A 1 89 ? -0.758 1.548 4.860 1.00 89.75 89 VAL A CA 1
ATOM 671 C C . VAL A 1 89 ? -1.307 1.962 3.493 1.00 89.75 89 VAL A C 1
ATOM 673 O O . VAL A 1 89 ? -1.139 1.222 2.527 1.00 89.75 89 VAL A O 1
ATOM 676 N N . ALA A 1 90 ? -1.894 3.153 3.368 1.00 90.00 90 ALA A N 1
ATOM 677 C CA . ALA A 1 90 ? -2.455 3.645 2.110 1.00 90.00 90 ALA A CA 1
ATOM 678 C C . ALA A 1 90 ? -1.405 3.741 0.991 1.00 90.00 90 ALA A C 1
ATOM 680 O O . ALA A 1 90 ? -1.661 3.337 -0.145 1.00 90.00 90 ALA A O 1
ATOM 681 N N . ASN A 1 91 ? -0.191 4.192 1.315 1.00 88.44 91 ASN A N 1
ATOM 682 C CA . ASN A 1 91 ? 0.919 4.234 0.367 1.00 88.44 91 ASN A CA 1
ATOM 683 C C . ASN A 1 91 ? 1.344 2.826 -0.091 1.00 88.44 91 ASN A C 1
ATOM 685 O O . ASN A 1 91 ? 1.546 2.602 -1.284 1.00 88.44 91 ASN A O 1
ATOM 689 N N . VAL A 1 92 ? 1.445 1.859 0.830 1.00 88.62 92 VAL A N 1
ATOM 690 C CA . VAL A 1 92 ? 1.765 0.459 0.490 1.00 88.62 92 VAL A CA 1
ATOM 691 C C . VAL A 1 92 ? 0.670 -0.155 -0.382 1.00 88.62 92 VAL A C 1
ATOM 693 O O . VAL A 1 92 ? 0.974 -0.767 -1.406 1.00 88.62 92 VAL A O 1
ATOM 696 N N . VAL A 1 93 ? -0.598 0.063 -0.031 1.00 90.31 93 VAL A N 1
ATOM 697 C CA . VAL A 1 93 ? -1.755 -0.407 -0.804 1.00 90.31 93 VAL A CA 1
ATOM 698 C C . VAL A 1 93 ? -1.762 0.190 -2.208 1.00 90.31 93 VAL A C 1
ATOM 700 O O . VAL A 1 93 ? -1.966 -0.542 -3.172 1.00 90.31 93 VAL A O 1
ATOM 703 N N . SER A 1 94 ? -1.476 1.486 -2.349 1.00 87.69 94 SER A N 1
ATOM 704 C CA . SER A 1 94 ? -1.386 2.152 -3.652 1.00 87.69 94 SER A CA 1
ATOM 705 C C . SER A 1 94 ? -0.287 1.549 -4.532 1.00 87.69 94 SER A C 1
ATOM 707 O O . SER A 1 94 ? -0.534 1.225 -5.693 1.00 87.69 94 SER A O 1
ATOM 709 N N . LYS A 1 95 ? 0.903 1.291 -3.972 1.00 85.12 95 LYS A N 1
ATOM 710 C CA . LYS A 1 95 ? 2.005 0.639 -4.699 1.00 85.12 95 LYS A CA 1
ATOM 711 C C . LYS A 1 95 ? 1.675 -0.795 -5.109 1.00 85.12 95 LYS A C 1
ATOM 713 O O . LYS A 1 95 ? 1.929 -1.175 -6.250 1.00 85.12 95 LYS A O 1
ATOM 718 N N . ALA A 1 96 ? 1.103 -1.582 -4.199 1.00 86.19 96 ALA A N 1
ATOM 719 C CA . ALA A 1 96 ? 0.688 -2.952 -4.486 1.00 86.19 96 ALA A CA 1
ATOM 720 C C . ALA A 1 96 ? -0.404 -2.990 -5.566 1.00 86.19 96 ALA A C 1
ATOM 722 O O . ALA A 1 96 ? -0.354 -3.813 -6.478 1.00 86.19 96 ALA A O 1
ATOM 723 N N . TRP A 1 97 ? -1.357 -2.059 -5.502 1.00 87.19 97 TRP A N 1
ATOM 724 C CA . TRP A 1 97 ? -2.414 -1.911 -6.495 1.00 87.19 97 TRP A CA 1
ATOM 725 C C . TRP A 1 97 ? -1.872 -1.506 -7.867 1.00 87.19 97 TRP A C 1
ATOM 727 O O . TRP A 1 97 ? -2.246 -2.103 -8.874 1.00 87.19 97 TRP A O 1
ATOM 737 N N . TRP A 1 98 ? -0.951 -0.541 -7.910 1.00 86.25 98 TRP A N 1
ATOM 738 C CA . TRP A 1 98 ? -0.272 -0.149 -9.142 1.00 86.25 98 TRP A CA 1
ATOM 739 C C . TRP A 1 98 ? 0.443 -1.340 -9.788 1.00 86.25 98 TRP A C 1
ATOM 741 O O . TRP A 1 98 ? 0.248 -1.594 -10.974 1.00 86.25 98 TRP A O 1
ATOM 751 N N . LEU A 1 99 ? 1.186 -2.127 -9.002 1.00 82.62 99 LEU A N 1
ATOM 752 C CA . LEU A 1 99 ? 1.860 -3.328 -9.497 1.00 82.62 99 LEU A CA 1
ATOM 753 C C . LEU A 1 99 ? 0.859 -4.374 -10.007 1.00 82.62 99 LEU A C 1
ATOM 755 O O . LEU A 1 99 ? 1.079 -4.982 -11.049 1.00 82.62 99 LEU A O 1
ATOM 759 N N . ARG A 1 100 ? -0.263 -4.568 -9.307 1.00 85.00 100 ARG A N 1
ATOM 760 C CA . ARG A 1 100 ? -1.317 -5.495 -9.734 1.00 85.00 100 ARG A CA 1
ATOM 761 C C . ARG A 1 100 ? -1.925 -5.088 -11.075 1.00 85.00 100 ARG A C 1
ATOM 763 O O . ARG A 1 100 ? -2.105 -5.953 -11.923 1.00 85.00 100 ARG A O 1
ATOM 770 N N . ASN A 1 101 ? -2.197 -3.801 -11.285 1.00 85.06 101 ASN A N 1
ATOM 771 C CA . ASN A 1 101 ? -2.707 -3.295 -12.564 1.00 85.06 101 ASN A CA 1
ATOM 772 C C . ASN A 1 101 ? -1.676 -3.408 -13.685 1.00 85.06 101 ASN A C 1
ATOM 774 O O . ASN A 1 101 ? -2.016 -3.826 -14.784 1.00 85.06 101 ASN A O 1
ATOM 778 N N . LEU A 1 102 ? -0.411 -3.118 -13.389 1.00 81.31 102 LEU A N 1
ATOM 779 C CA . LEU A 1 102 ? 0.682 -3.311 -14.334 1.00 81.31 102 LEU A CA 1
ATOM 780 C C . LEU A 1 102 ? 0.764 -4.781 -14.791 1.00 81.31 102 LEU A C 1
ATOM 782 O O . LEU A 1 102 ? 0.857 -5.073 -15.978 1.00 81.31 102 LEU A O 1
ATOM 786 N N . LEU A 1 103 ? 0.678 -5.726 -13.852 1.00 78.88 103 LEU A N 1
ATOM 787 C CA . LEU A 1 103 ? 0.673 -7.158 -14.158 1.00 78.88 103 LEU A CA 1
ATOM 788 C C . LEU A 1 103 ? -0.590 -7.601 -14.914 1.00 78.88 103 LEU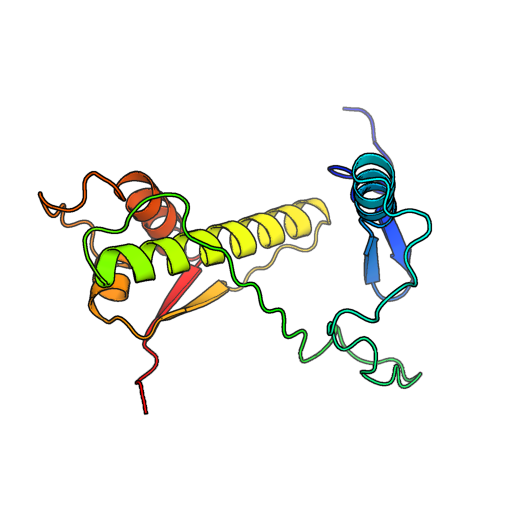 A C 1
ATOM 790 O O . LEU A 1 103 ? -0.504 -8.474 -15.778 1.00 78.88 103 LEU A O 1
ATOM 794 N N . LEU A 1 104 ? -1.743 -6.980 -14.638 1.00 81.31 104 LEU A N 1
ATOM 795 C CA . LEU A 1 104 ? -2.972 -7.185 -15.409 1.00 81.31 104 LEU A CA 1
ATOM 796 C C . LEU A 1 104 ? -2.786 -6.787 -16.877 1.00 81.31 104 LEU A C 1
ATOM 798 O O . LEU A 1 104 ? -3.160 -7.555 -17.760 1.00 81.31 104 LEU A O 1
ATOM 802 N N . GLU A 1 105 ? -2.156 -5.644 -17.151 1.00 81.50 105 GLU A N 1
ATOM 803 C CA . GLU A 1 105 ? -1.832 -5.222 -18.520 1.00 81.50 105 GLU A CA 1
ATOM 804 C C . GLU A 1 105 ? -0.844 -6.177 -19.202 1.00 81.50 105 GLU A C 1
ATOM 806 O O . GLU A 1 105 ? -0.979 -6.469 -20.390 1.00 81.50 105 GLU A O 1
ATOM 811 N N . PHE A 1 106 ? 0.085 -6.768 -18.445 1.00 75.38 106 PHE A N 1
ATOM 812 C CA . PHE A 1 106 ? 0.959 -7.842 -18.926 1.00 75.38 106 PHE A CA 1
ATOM 813 C C . PHE A 1 106 ? 0.272 -9.205 -19.076 1.00 75.38 106 PHE A C 1
ATOM 815 O O . PHE A 1 106 ? 0.956 -10.190 -19.348 1.00 75.38 106 PHE A O 1
ATOM 822 N N . HIS A 1 107 ? -1.051 -9.287 -18.911 1.00 78.69 107 HIS A N 1
ATOM 823 C CA . HIS A 1 107 ? -1.837 -10.522 -19.017 1.00 78.69 107 HIS A CA 1
ATOM 824 C C . HIS A 1 107 ? -1.462 -11.580 -17.959 1.00 78.69 107 HIS A C 1
ATOM 826 O O . HIS A 1 107 ? -1.731 -12.766 -18.130 1.00 78.69 107 HIS A O 1
ATOM 832 N N . HIS A 1 108 ? -0.882 -11.145 -16.835 1.00 76.81 108 HIS A N 1
ATOM 833 C CA . HIS A 1 108 ? -0.550 -11.976 -15.676 1.00 76.81 108 HIS A CA 1
ATOM 834 C C . HIS A 1 108 ? -1.336 -11.494 -14.440 1.00 76.81 108 HIS A C 1
ATOM 836 O O . HIS A 1 108 ? -0.758 -10.911 -13.519 1.00 76.81 108 HIS A O 1
ATOM 842 N N . PRO A 1 109 ? -2.669 -11.689 -14.393 1.00 77.19 109 PRO A N 1
ATOM 843 C CA . PRO A 1 109 ? -3.489 -11.255 -13.266 1.00 77.19 109 PRO A CA 1
ATOM 844 C C . PRO A 1 109 ? -3.044 -11.927 -11.962 1.00 77.19 109 PRO A C 1
ATOM 846 O O . PRO A 1 109 ? -3.059 -13.152 -11.842 1.00 77.19 109 PRO A O 1
ATOM 849 N N . LEU A 1 110 ? -2.744 -11.130 -10.935 1.00 78.12 110 LEU A N 1
ATOM 850 C CA . LEU A 1 110 ? -2.676 -11.658 -9.574 1.00 78.12 110 LEU A CA 1
ATOM 851 C C . LEU A 1 110 ? -4.101 -11.984 -9.120 1.00 78.12 110 LEU A C 1
ATOM 853 O O . LEU A 1 110 ? -4.941 -11.087 -9.011 1.00 78.12 110 LEU A O 1
ATOM 857 N N . THR A 1 111 ? -4.384 -13.258 -8.864 1.00 78.94 111 THR A N 1
ATOM 858 C CA . THR A 1 111 ? -5.679 -13.722 -8.337 1.00 78.94 111 THR A CA 1
ATOM 859 C C . THR A 1 111 ? -5.738 -13.616 -6.814 1.00 78.94 111 THR A C 1
ATOM 861 O O . THR A 1 111 ? -6.795 -13.346 -6.248 1.00 78.94 111 THR A O 1
ATOM 864 N N . THR A 1 112 ? -4.591 -13.721 -6.144 1.00 85.06 112 THR A N 1
ATOM 865 C CA . THR A 1 112 ? -4.476 -13.652 -4.684 1.00 85.06 112 THR A CA 1
ATOM 866 C C . THR A 1 112 ? -4.576 -12.214 -4.158 1.00 85.06 112 THR A C 1
ATOM 868 O O . THR A 1 112 ? -4.172 -11.247 -4.811 1.00 85.06 112 THR A O 1
ATOM 871 N N . ALA A 1 113 ? -5.123 -12.052 -2.952 1.00 87.12 113 ALA A N 1
ATOM 872 C CA . ALA A 1 113 ? -5.147 -10.774 -2.246 1.00 87.12 113 ALA A CA 1
ATOM 873 C C . ALA A 1 113 ? -3.738 -10.365 -1.780 1.00 87.12 113 ALA A C 1
ATOM 875 O O . ALA A 1 113 ? -3.006 -11.183 -1.222 1.00 87.12 113 ALA A O 1
ATOM 876 N N . SER A 1 114 ? -3.376 -9.093 -1.944 1.00 88.31 114 SER A N 1
ATOM 877 C CA . SER A 1 114 ? -2.127 -8.546 -1.408 1.00 88.31 114 SER A CA 1
ATOM 878 C C . SER A 1 114 ? -2.241 -8.382 0.108 1.00 88.31 114 SER A C 1
ATOM 880 O O . SER A 1 114 ? -3.155 -7.721 0.605 1.00 88.31 114 SER A O 1
ATOM 882 N N . ILE A 1 115 ? -1.322 -8.989 0.856 1.00 89.94 115 ILE A N 1
ATOM 883 C CA . ILE A 1 115 ? -1.303 -8.908 2.318 1.00 89.94 115 ILE A CA 1
ATOM 884 C C . ILE A 1 115 ? -0.466 -7.699 2.734 1.00 89.94 115 ILE A C 1
ATOM 886 O O . ILE A 1 115 ? 0.677 -7.555 2.306 1.00 89.94 115 ILE A O 1
ATOM 890 N N . VAL A 1 116 ? -1.035 -6.840 3.576 1.00 90.62 116 VAL A N 1
ATOM 891 C CA . VAL A 1 116 ? -0.359 -5.682 4.167 1.00 90.62 116 VAL A CA 1
ATOM 892 C C . VAL A 1 116 ? -0.302 -5.876 5.673 1.00 90.62 116 VAL A C 1
ATOM 894 O O . VAL A 1 116 ? -1.329 -6.075 6.318 1.00 90.62 116 VAL A O 1
ATOM 897 N N . TYR A 1 117 ? 0.899 -5.818 6.230 1.00 89.00 117 TYR A N 1
ATOM 898 C CA . TYR A 1 117 ? 1.125 -5.930 7.665 1.00 89.00 117 TYR A CA 1
ATOM 899 C C . TYR A 1 117 ? 1.218 -4.541 8.299 1.00 89.00 117 TYR A C 1
ATOM 901 O O . TYR A 1 117 ? 1.841 -3.645 7.734 1.00 89.00 117 TYR A O 1
ATOM 909 N N . CYS A 1 118 ? 0.586 -4.369 9.457 1.00 89.19 118 CYS A N 1
AT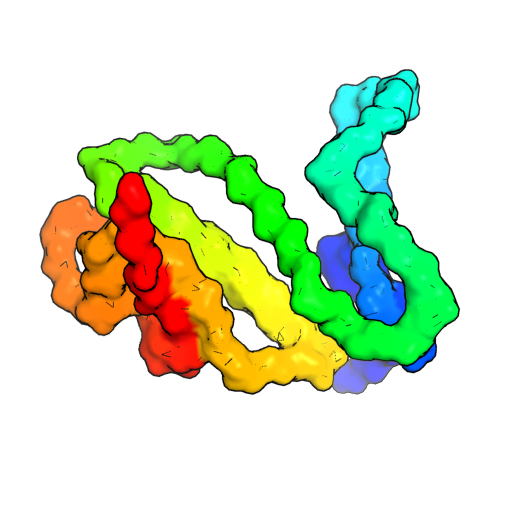OM 910 C CA . CYS A 1 118 ? 0.613 -3.144 10.253 1.00 89.19 118 CYS A CA 1
ATOM 911 C C . CYS A 1 118 ? 0.644 -3.517 11.741 1.00 89.19 118 CYS A C 1
ATOM 913 O O . CYS A 1 118 ? -0.016 -4.467 12.155 1.00 89.19 118 CYS A O 1
ATOM 915 N N . ASP A 1 119 ? 1.410 -2.796 12.546 1.00 89.56 119 ASP A N 1
ATOM 916 C CA . ASP A 1 119 ? 1.519 -2.983 14.000 1.00 89.56 119 ASP A CA 1
ATOM 917 C C . ASP A 1 119 ? 0.483 -2.156 14.785 1.00 89.56 119 ASP A C 1
ATOM 919 O O . ASP A 1 119 ? 0.228 -2.394 15.963 1.00 89.56 119 ASP A O 1
ATOM 923 N N . ASN A 1 120 ? -0.190 -1.208 14.131 1.00 89.00 120 ASN A N 1
ATOM 924 C CA . ASN A 1 120 ? -1.195 -0.370 14.767 1.00 89.00 120 ASN A CA 1
ATOM 925 C C . ASN A 1 120 ? -2.613 -0.943 14.618 1.00 89.00 120 ASN A C 1
ATOM 927 O O . ASN A 1 120 ? -3.267 -0.811 13.579 1.00 89.00 120 ASN A O 1
ATOM 931 N N . ILE A 1 121 ? -3.142 -1.504 15.708 1.00 86.62 121 ILE A N 1
ATOM 932 C CA . ILE A 1 121 ? -4.505 -2.060 15.787 1.00 86.62 121 ILE A CA 1
ATOM 933 C C . ILE A 1 121 ? -5.572 -1.049 15.336 1.00 86.62 121 ILE A C 1
ATOM 935 O O . ILE A 1 121 ? -6.518 -1.420 14.637 1.00 86.62 121 ILE A O 1
ATOM 939 N N . SER A 1 122 ? -5.420 0.233 15.682 1.00 85.75 122 SER A N 1
ATOM 940 C CA . SER A 1 122 ? -6.392 1.267 15.300 1.00 85.75 122 SER A CA 1
ATOM 941 C C . SER A 1 122 ? -6.407 1.493 13.788 1.00 85.75 122 SER A C 1
ATOM 943 O O . SER A 1 122 ? -7.477 1.656 13.201 1.00 85.75 122 SER A O 1
ATOM 945 N N . ALA A 1 123 ? -5.244 1.439 13.132 1.00 85.88 123 ALA A N 1
ATOM 946 C CA . ALA A 1 123 ? -5.155 1.547 11.679 1.00 85.88 123 ALA A CA 1
ATOM 947 C C . ALA A 1 123 ? -5.834 0.351 10.985 1.00 85.88 123 ALA A C 1
ATOM 949 O O . ALA A 1 123 ? -6.566 0.514 10.007 1.00 85.88 123 ALA A O 1
ATOM 950 N N . ILE A 1 124 ? -5.686 -0.850 11.547 1.00 87.50 124 ILE A N 1
ATOM 951 C CA . ILE A 1 124 ? -6.366 -2.054 11.051 1.00 87.50 124 ILE A CA 1
ATOM 952 C C . ILE A 1 124 ? -7.878 -1.927 11.226 1.00 87.50 124 ILE A C 1
ATOM 954 O O . ILE A 1 124 ? -8.631 -2.223 10.297 1.00 87.50 124 ILE A O 1
ATOM 958 N N . TYR A 1 125 ? -8.335 -1.446 12.381 1.00 86.88 125 TYR A N 1
ATOM 959 C CA . TYR A 1 125 ? -9.755 -1.224 12.639 1.00 86.88 125 TYR A CA 1
ATOM 960 C C . TYR A 1 125 ? -10.368 -0.237 11.632 1.00 86.88 125 TYR A C 1
ATOM 962 O O . TYR A 1 125 ? -11.426 -0.516 11.061 1.00 86.88 125 TYR A O 1
ATOM 970 N N . LEU A 1 126 ? -9.662 0.861 11.334 1.00 86.00 126 LEU A N 1
ATOM 971 C CA . LEU A 1 126 ? -10.068 1.843 10.324 1.00 86.00 126 LEU A CA 1
ATOM 972 C C . LEU A 1 126 ? -10.178 1.244 8.916 1.00 86.00 126 LEU A C 1
ATOM 974 O O . LEU A 1 126 ? -11.030 1.681 8.144 1.00 86.00 126 LEU A O 1
ATOM 978 N N . SER A 1 127 ? -9.355 0.247 8.576 1.00 85.19 127 SER A N 1
ATOM 979 C CA . SER A 1 127 ? -9.381 -0.411 7.260 1.00 85.19 127 SER A CA 1
ATOM 980 C C . SER A 1 127 ? -10.578 -1.348 7.053 1.00 85.19 127 SER A C 1
ATOM 982 O O . SER A 1 127 ? -10.965 -1.583 5.913 1.00 85.19 127 SER A O 1
ATOM 984 N N . LYS A 1 128 ? -11.176 -1.866 8.137 1.00 84.19 128 LYS A N 1
ATOM 985 C CA . LYS A 1 128 ? -12.238 -2.886 8.076 1.00 84.19 128 LYS A CA 1
ATOM 986 C C . LYS A 1 128 ? -13.647 -2.335 8.280 1.00 84.19 128 LYS A C 1
ATOM 988 O O . LYS A 1 128 ? -14.583 -2.863 7.694 1.00 84.19 128 LYS A O 1
ATOM 993 N N . ASN A 1 129 ? -13.814 -1.308 9.112 1.00 80.44 129 ASN A N 1
ATOM 994 C CA . ASN A 1 129 ? -15.140 -0.852 9.532 1.00 80.44 129 ASN A CA 1
ATOM 995 C C . ASN A 1 129 ? -15.512 0.484 8.886 1.00 80.44 129 ASN A C 1
ATOM 997 O O . ASN A 1 129 ? -14.705 1.403 8.963 1.00 80.44 129 ASN A O 1
ATOM 1001 N N . PRO A 1 130 ? -16.727 0.653 8.332 1.00 63.59 130 PRO A N 1
ATOM 1002 C CA . PRO A 1 130 ? -17.148 1.884 7.659 1.00 63.59 130 PRO A CA 1
ATOM 1003 C C . PRO A 1 130 ? -17.461 3.052 8.609 1.00 63.59 130 PRO A C 1
ATOM 1005 O O . PRO A 1 130 ? -17.744 4.149 8.132 1.00 63.59 130 PRO A O 1
ATOM 1008 N N . VAL A 1 131 ? -17.395 2.856 9.932 1.00 60.19 131 VAL A N 1
ATOM 1009 C CA . VAL A 1 131 ? -17.767 3.880 10.921 1.00 60.19 131 VAL A CA 1
ATOM 1010 C C . VAL A 1 131 ? -16.940 5.152 10.707 1.00 60.19 131 VAL A C 1
ATOM 1012 O O . VAL A 1 131 ? -15.705 5.136 10.706 1.00 60.19 131 VAL A O 1
ATOM 1015 N N . GLN A 1 132 ? -17.652 6.255 10.472 1.00 54.94 132 GLN A N 1
ATOM 1016 C CA . GLN A 1 132 ? -17.087 7.567 10.194 1.00 54.94 132 GLN A CA 1
ATOM 1017 C C . GLN A 1 132 ? -16.729 8.230 11.526 1.00 54.94 132 GLN A C 1
ATOM 1019 O O . GLN A 1 132 ? -17.590 8.664 12.289 1.00 54.94 132 GLN A O 1
ATOM 1024 N N . HIS A 1 133 ? -15.437 8.284 11.841 1.00 56.97 133 HIS A N 1
ATOM 1025 C CA . HIS A 1 133 ? -14.968 9.017 13.009 1.00 56.97 133 HIS A CA 1
ATOM 1026 C C . HIS A 1 133 ? -14.813 10.495 12.637 1.00 56.97 133 HIS A C 1
ATOM 1028 O O . HIS A 1 133 ? -13.964 10.840 11.811 1.00 56.97 133 HIS A O 1
ATOM 1034 N N . GLN A 1 134 ? -15.573 11.377 13.301 1.00 52.06 134 GLN A N 1
ATOM 1035 C CA . GLN A 1 134 ? -15.557 12.844 13.121 1.00 52.06 134 GLN A CA 1
ATOM 1036 C C . GLN A 1 134 ? -14.148 13.485 13.111 1.00 52.06 134 GLN A C 1
ATOM 1038 O O . GLN A 1 134 ? -13.986 14.601 12.620 1.00 52.06 134 GLN A O 1
ATOM 1043 N N . ARG A 1 135 ? -13.122 12.793 13.631 1.00 56.88 135 ARG A N 1
ATOM 1044 C CA . ARG A 1 135 ? -11.729 13.254 13.763 1.00 56.88 135 ARG A CA 1
ATOM 1045 C C . ARG A 1 135 ? -10.777 12.867 12.613 1.00 56.88 135 ARG A C 1
ATOM 1047 O O . ARG A 1 135 ? -9.593 13.156 12.724 1.00 56.88 135 ARG A O 1
ATOM 1054 N N . THR A 1 136 ? -11.245 12.262 11.515 1.00 61.12 136 THR A N 1
ATOM 1055 C CA . THR A 1 136 ? -10.363 11.717 10.444 1.00 61.12 136 THR A CA 1
ATOM 1056 C C . THR A 1 136 ? -10.481 12.390 9.067 1.00 61.12 136 THR A C 1
ATOM 1058 O O . THR A 1 136 ? -10.063 11.827 8.062 1.00 61.12 136 THR A O 1
ATOM 1061 N N . LYS A 1 137 ? -10.973 13.635 9.001 1.00 64.44 137 LYS A N 1
ATOM 1062 C CA . LYS A 1 137 ? -11.175 14.366 7.729 1.00 64.44 137 LYS A CA 1
ATOM 1063 C C . LYS A 1 137 ? -9.906 14.518 6.873 1.00 64.44 137 LYS A C 1
ATOM 1065 O O . LYS A 1 137 ? -9.978 14.529 5.652 1.00 64.44 137 LYS A O 1
ATOM 1070 N N . HIS A 1 138 ? -8.728 14.610 7.494 1.00 66.06 138 HIS A N 1
ATOM 1071 C CA . HIS A 1 138 ? -7.454 14.812 6.782 1.00 66.06 138 HIS A CA 1
ATOM 1072 C C . HIS A 1 138 ? -6.889 13.540 6.118 1.00 66.06 138 HIS A C 1
ATOM 1074 O O . HIS A 1 138 ? -5.899 13.626 5.389 1.00 66.06 138 HIS A O 1
ATOM 1080 N N . VAL A 1 139 ? -7.503 12.378 6.371 1.00 75.25 139 VAL A N 1
ATOM 1081 C CA . VAL A 1 139 ? -7.097 11.051 5.862 1.00 75.25 139 VAL A CA 1
ATOM 1082 C C . VAL A 1 139 ? -8.284 10.341 5.199 1.00 75.25 139 VAL A C 1
ATOM 1084 O O . VAL A 1 139 ? -8.196 9.176 4.835 1.00 75.25 139 VAL A O 1
ATOM 1087 N N . GLU A 1 140 ? -9.419 11.024 5.041 1.00 78.06 140 GLU A N 1
ATOM 1088 C CA . GLU A 1 140 ? -10.680 10.416 4.607 1.00 78.06 140 GLU A CA 1
ATOM 1089 C C . GLU A 1 140 ? -10.550 9.758 3.225 1.00 78.06 140 GLU A C 1
ATOM 1091 O O . GLU A 1 140 ? -10.992 8.627 3.044 1.00 78.06 140 GLU A O 1
ATOM 1096 N N . LEU A 1 141 ? -9.839 10.397 2.289 1.00 81.81 141 LEU A N 1
ATOM 1097 C CA . LEU A 1 141 ? -9.555 9.826 0.967 1.00 81.81 141 LEU A CA 1
ATOM 1098 C C . LEU A 1 141 ? -8.729 8.536 1.044 1.00 81.81 141 LEU A C 1
ATOM 1100 O O . LEU A 1 141 ? -9.090 7.544 0.415 1.00 81.81 141 LEU A O 1
ATOM 1104 N N . ASP A 1 142 ? -7.657 8.533 1.840 1.00 87.00 142 ASP A N 1
ATOM 1105 C CA . ASP A 1 142 ? -6.810 7.353 2.041 1.00 87.00 142 ASP A CA 1
ATOM 1106 C C . ASP A 1 142 ? -7.618 6.212 2.681 1.00 87.00 142 ASP A C 1
ATOM 1108 O O . ASP A 1 142 ? -7.493 5.052 2.285 1.00 87.00 142 ASP A O 1
ATOM 1112 N N . ILE A 1 143 ? -8.491 6.545 3.639 1.00 86.94 143 ILE A N 1
ATOM 1113 C CA . ILE A 1 143 ? -9.383 5.593 4.309 1.00 86.94 143 ILE A CA 1
ATOM 1114 C C . ILE A 1 143 ? -10.368 4.977 3.321 1.00 86.94 143 ILE A C 1
ATOM 1116 O O . ILE A 1 143 ? -10.494 3.754 3.265 1.00 86.94 143 ILE A O 1
ATOM 1120 N N . HIS A 1 144 ? -11.056 5.796 2.526 1.00 87.56 144 HIS A N 1
ATOM 1121 C CA . HIS A 1 144 ? -11.991 5.300 1.520 1.00 87.56 144 HIS A CA 1
ATOM 1122 C C . HIS A 1 144 ? -11.294 4.431 0.475 1.00 87.56 144 HIS A C 1
ATOM 1124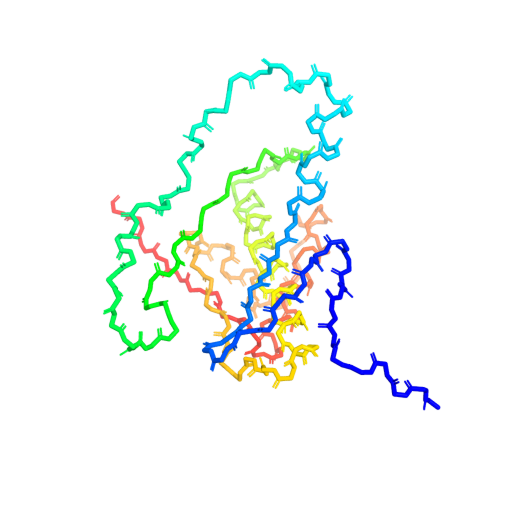 O O . HIS A 1 144 ? -11.787 3.346 0.173 1.00 87.56 144 HIS A O 1
ATOM 1130 N N . PHE A 1 145 ? -10.127 4.859 -0.009 1.00 89.31 145 PHE A N 1
ATOM 1131 C CA . PHE A 1 145 ? -9.336 4.106 -0.976 1.00 89.31 145 PHE A CA 1
ATOM 1132 C C . PHE A 1 145 ? -8.948 2.719 -0.449 1.00 89.31 145 PHE A C 1
ATOM 1134 O O . PHE A 1 145 ? -9.218 1.708 -1.097 1.00 89.31 145 PHE A O 1
ATOM 1141 N N . VAL A 1 146 ? -8.349 2.639 0.743 1.00 90.81 146 VAL A N 1
ATOM 1142 C CA . VAL A 1 146 ? -7.937 1.349 1.318 1.00 90.81 146 VAL A CA 1
ATOM 1143 C C . VAL A 1 146 ? -9.152 0.464 1.595 1.00 90.81 146 VAL A C 1
ATOM 1145 O O . VAL A 1 146 ? -9.123 -0.724 1.274 1.00 90.81 146 VAL A O 1
ATOM 1148 N N . ARG A 1 147 ? -10.237 1.030 2.138 1.00 89.06 147 ARG A N 1
ATOM 1149 C CA . ARG A 1 147 ? -11.481 0.293 2.406 1.00 89.06 147 ARG A CA 1
ATOM 1150 C C . ARG A 1 147 ? -12.083 -0.305 1.145 1.00 89.06 147 ARG A C 1
ATOM 1152 O O . ARG A 1 147 ? -12.482 -1.462 1.175 1.00 89.06 147 ARG A O 1
ATOM 1159 N N . GLU A 1 148 ? -12.122 0.442 0.045 1.00 90.56 148 GLU A N 1
ATOM 1160 C CA . GLU A 1 148 ? -12.608 -0.065 -1.239 1.00 90.56 148 GLU A CA 1
ATOM 1161 C C . GLU A 1 148 ? -11.799 -1.295 -1.680 1.00 90.56 148 GLU A C 1
ATOM 1163 O O . GLU A 1 148 ? -12.369 -2.333 -2.011 1.00 90.56 148 GLU A O 1
ATOM 1168 N N . LYS A 1 149 ? -10.463 -1.235 -1.600 1.00 90.88 149 LYS A N 1
ATOM 1169 C CA . LYS A 1 149 ? -9.592 -2.367 -1.970 1.00 90.88 149 LYS A CA 1
ATOM 1170 C C . LYS A 1 149 ? -9.732 -3.571 -1.041 1.00 90.88 149 LYS A C 1
ATOM 1172 O O . LYS A 1 149 ? -9.613 -4.710 -1.500 1.00 90.88 149 LYS A O 1
ATOM 1177 N N . VAL A 1 150 ? -10.003 -3.339 0.242 1.00 90.81 150 VAL A N 1
ATOM 1178 C CA . VAL A 1 150 ? -10.305 -4.403 1.210 1.00 90.81 150 VAL A CA 1
ATOM 1179 C C . VAL A 1 150 ? -11.674 -5.027 0.928 1.00 90.81 150 VAL A C 1
ATOM 1181 O O . VAL A 1 150 ? -11.785 -6.251 0.913 1.00 90.81 150 VAL A O 1
ATOM 1184 N N . ALA A 1 151 ? -12.695 -4.218 0.637 1.00 89.69 151 ALA A N 1
ATOM 1185 C CA . ALA A 1 151 ? -14.043 -4.684 0.310 1.00 89.69 151 ALA A CA 1
ATOM 1186 C C . ALA A 1 151 ? -14.077 -5.504 -0.990 1.00 89.69 151 ALA A C 1
ATOM 1188 O O . ALA A 1 151 ? -14.768 -6.515 -1.061 1.00 89.69 151 ALA A O 1
ATOM 1189 N N . LEU A 1 152 ? -13.268 -5.125 -1.985 1.00 89.19 152 LEU A N 1
ATOM 1190 C CA . LEU A 1 152 ? -13.071 -5.887 -3.223 1.00 89.19 152 LEU A CA 1
ATOM 1191 C C . LEU A 1 152 ? -12.262 -7.184 -3.028 1.00 89.19 152 LEU A C 1
ATOM 1193 O O . LEU A 1 152 ? -12.018 -7.903 -3.995 1.00 89.19 152 LEU A O 1
ATOM 1197 N N . GLY A 1 153 ? -11.780 -7.475 -1.814 1.00 88.00 153 GLY A N 1
ATOM 1198 C CA . GLY A 1 153 ? -10.951 -8.649 -1.526 1.00 88.00 153 GLY A CA 1
ATOM 1199 C C . GLY A 1 153 ? -9.562 -8.604 -2.172 1.00 88.00 153 GLY A C 1
ATOM 1200 O O . GLY A 1 153 ? -8.848 -9.604 -2.185 1.00 88.00 153 GLY A O 1
ATOM 1201 N N . GLN A 1 154 ? -9.153 -7.454 -2.709 1.00 87.75 154 GLN A N 1
ATOM 1202 C CA . GLN A 1 154 ? -7.870 -7.287 -3.393 1.00 87.75 154 GLN A CA 1
ATOM 1203 C C . GLN A 1 154 ? -6.719 -7.117 -2.402 1.00 87.75 154 GLN A C 1
ATOM 1205 O O . GLN A 1 154 ? -5.574 -7.437 -2.728 1.00 87.75 154 GLN A O 1
ATOM 1210 N N . VAL A 1 155 ? -7.026 -6.625 -1.200 1.00 90.88 155 VAL A N 1
ATOM 1211 C CA . VAL A 1 155 ? -6.066 -6.328 -0.136 1.00 90.88 155 VAL A CA 1
ATOM 1212 C C . VAL A 1 155 ? -6.568 -6.865 1.200 1.00 90.88 155 VAL A C 1
ATOM 1214 O O . VAL A 1 155 ? -7.752 -6.778 1.514 1.00 90.88 155 VAL A O 1
ATOM 1217 N N . ARG A 1 156 ? -5.655 -7.386 2.023 1.00 90.44 156 ARG A N 1
ATOM 1218 C CA . ARG A 1 156 ? -5.930 -7.800 3.405 1.00 90.44 156 ARG A CA 1
ATOM 1219 C C . ARG A 1 156 ? -4.940 -7.135 4.351 1.00 90.44 156 ARG A C 1
ATOM 1221 O O . ARG A 1 156 ? -3.743 -7.364 4.227 1.00 90.44 156 ARG A O 1
ATOM 1228 N N . VAL A 1 157 ? -5.441 -6.358 5.312 1.00 89.75 157 VAL A N 1
ATOM 1229 C CA . VAL A 1 157 ? -4.610 -5.731 6.353 1.00 89.75 157 VAL A CA 1
ATOM 1230 C C . VAL A 1 157 ? -4.583 -6.620 7.603 1.00 89.75 157 VAL A C 1
ATOM 1232 O O . VAL A 1 157 ? -5.640 -6.947 8.157 1.00 89.75 157 VAL A O 1
ATOM 1235 N N . LEU A 1 158 ? -3.387 -7.033 8.030 1.00 89.94 158 LEU A N 1
ATOM 1236 C CA . LEU A 1 158 ? -3.145 -7.940 9.157 1.00 89.94 158 LEU A CA 1
ATOM 1237 C C . LEU A 1 158 ? -2.265 -7.290 10.229 1.00 89.94 158 LEU A C 1
ATOM 1239 O O . LEU A 1 158 ? -1.384 -6.490 9.921 1.00 89.94 158 LEU A O 1
ATOM 1243 N N . HIS A 1 159 ? -2.509 -7.671 11.484 1.00 90.12 159 HIS A N 1
ATOM 1244 C CA . HIS A 1 159 ? -1.735 -7.195 12.626 1.00 90.12 159 HIS A CA 1
ATOM 1245 C C . HIS A 1 159 ? -0.439 -7.981 12.785 1.00 90.12 159 HIS A C 1
ATOM 1247 O O . HIS A 1 159 ? -0.460 -9.209 12.684 1.00 90.12 159 HIS A O 1
ATOM 1253 N N . VAL A 1 160 ? 0.650 -7.286 13.108 1.00 87.94 160 VAL A N 1
ATOM 1254 C CA . VAL A 1 160 ? 1.890 -7.904 13.588 1.00 87.94 160 VAL A CA 1
ATOM 1255 C C . VAL A 1 160 ? 2.164 -7.398 15.002 1.00 87.94 160 VAL A C 1
ATOM 1257 O O . VAL A 1 160 ? 2.237 -6.188 15.188 1.00 87.94 160 VAL A O 1
ATOM 1260 N N . PRO A 1 161 ? 2.302 -8.284 16.003 1.00 79.25 161 PRO A N 1
ATOM 1261 C CA . PRO A 1 161 ? 2.641 -7.862 17.353 1.00 79.25 161 PRO A CA 1
ATOM 1262 C C . PRO A 1 161 ? 4.056 -7.277 17.394 1.00 79.25 161 PRO A C 1
ATOM 1264 O O . PRO A 1 161 ? 5.008 -7.909 16.925 1.00 79.25 161 PRO A O 1
ATOM 1267 N N . SER A 1 162 ? 4.191 -6.088 17.976 1.00 72.88 162 SER A N 1
ATOM 1268 C CA . SER A 1 162 ? 5.493 -5.513 18.314 1.00 72.88 162 SER A CA 1
ATOM 1269 C C . SER A 1 162 ? 6.158 -6.372 19.396 1.00 72.88 162 SER A C 1
ATOM 1271 O O . SER A 1 162 ? 5.497 -6.772 20.357 1.00 72.88 162 SER A O 1
ATOM 1273 N N . LYS A 1 163 ? 7.436 -6.712 19.192 1.00 53.28 163 LYS A N 1
ATOM 1274 C CA . LYS A 1 163 ? 8.263 -7.444 20.165 1.00 53.28 163 LYS A CA 1
ATOM 1275 C C . LYS A 1 163 ? 8.689 -6.557 21.325 1.00 53.28 163 LYS A C 1
ATOM 1277 O O . LYS A 1 163 ? 8.905 -5.351 21.075 1.00 53.28 163 LYS A O 1
#

Sequence (163 aa):
MKDLGCLSYFLDIVVTHHAGGLFLSQRKYAKSIIIRVGMVSCNSSSTPIDTKSRLSSSIGSPCDNLISWSSKHQGTLSRSSVEAEYRGVANVVSKAWWLRNLLLEFHHPLTTASIVYCDNISAIYLSKNPVQHQRTKHVELDIHFVREKVALGQVRVLHVPSK

Organism: Lithospermum erythrorhizon (NCBI:txid34254)

Secondary structure (DSSP, 8-state):
-----S--EETTEEEEEETTEEEEE-HHHHHHHHHHTT-TTS-----SS-TTS---SS---S-TT---------SS--SSHHHHHHHHHHHHHHHHHHHHHHHHHTT----SPEEEEES-HHHHHHHH-----TT-GGGHHHHHHHHHHHHTTSEEEEE----

Foldseek 3Di:
DDDPDPDQDDPCWGWDDDPQGTDTDNPVVVVVVCVVVVNPVPDDDPDPPCPPPPPPPDDDDDPPDDDDDDDDDDPDDDPDPLRVQLVVVLVVVVVLVVVQVVCVVVVNHDPAAAEAEGADPSSLVLLADPDDDPPCPVCVVSSVNSNVCVVVNNYDYDHDHDD

pLDDT: mean 72.34, std 16.42, range [32.66, 90.88]